Protein AF-A0A1J3CCG5-F1 (afdb_monomer_lite)

Radius of gyration: 18.24 Å; chains: 1; bounding box: 38×28×44 Å

Secondary structure (DSSP, 8-state):
-TTSS-HHHHHHHHHHHHHHHHHHTT---S----TTSHHHHHHHHHHHHHHHHTT------------TT-

Structure (mmCIF, N/CA/C/O backbone):
data_AF-A0A1J3CCG5-F1
#
_entry.id   AF-A0A1J3CCG5-F1
#
loop_
_atom_site.group_PDB
_atom_site.id
_atom_site.type_symbol
_atom_site.label_atom_id
_atom_site.label_alt_id
_atom_site.label_comp_id
_atom_site.label_asym_id
_atom_site.label_entity_id
_atom_site.label_seq_id
_atom_site.pdbx_PDB_ins_code
_atom_site.Cartn_x
_atom_site.Cartn_y
_atom_site.Cartn_z
_atom_site.occupancy
_atom_site.B_iso_or_equiv
_atom_site.auth_seq_id
_atom_site.auth_comp_id
_atom_site.auth_asym_id
_atom_site.auth_atom_id
_atom_site.pdbx_PDB_model_num
ATOM 1 N N . MET A 1 1 ? 16.002 10.680 3.617 1.00 53.62 1 MET A N 1
ATOM 2 C CA . MET A 1 1 ? 15.483 10.383 2.262 1.00 53.62 1 MET A CA 1
ATOM 3 C C . MET A 1 1 ? 16.673 10.091 1.372 1.00 53.62 1 MET A C 1
ATOM 5 O O . MET A 1 1 ? 17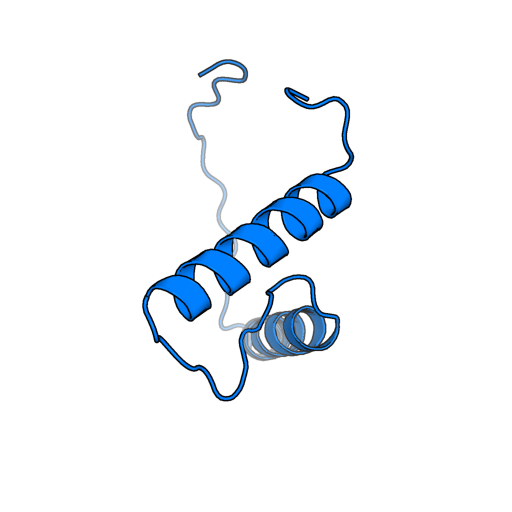.310 11.023 0.896 1.00 53.62 1 MET A O 1
ATOM 9 N N . GLU A 1 2 ? 17.009 8.813 1.235 1.00 63.88 2 GLU A N 1
ATOM 10 C CA . GLU A 1 2 ? 18.247 8.338 0.597 1.00 63.88 2 GLU A CA 1
ATOM 11 C C . GLU A 1 2 ? 18.368 8.743 -0.879 1.00 63.88 2 GLU A C 1
ATOM 13 O O . GLU A 1 2 ? 19.473 8.951 -1.365 1.00 63.88 2 GLU A O 1
ATOM 18 N N . GLU A 1 3 ? 17.247 8.972 -1.570 1.00 72.69 3 GLU A N 1
ATOM 19 C CA . GLU A 1 3 ? 17.250 9.285 -3.005 1.00 72.69 3 GLU A CA 1
ATOM 20 C C . GLU A 1 3 ? 16.803 10.717 -3.365 1.00 72.69 3 GLU A C 1
ATOM 22 O O . GLU A 1 3 ? 16.684 11.031 -4.545 1.00 72.69 3 GLU A O 1
ATOM 27 N N . LYS A 1 4 ? 16.533 11.604 -2.389 1.00 83.56 4 LYS A N 1
ATOM 28 C CA . LYS A 1 4 ? 15.935 12.951 -2.619 1.00 83.56 4 LYS A CA 1
ATOM 29 C C . LYS A 1 4 ? 14.679 12.949 -3.518 1.00 83.56 4 LYS A C 1
ATOM 31 O O . LYS A 1 4 ? 14.357 13.956 -4.142 1.00 83.56 4 LYS A O 1
ATOM 36 N N . LYS A 1 5 ? 13.973 11.823 -3.569 1.00 86.38 5 LYS A N 1
ATOM 37 C CA . LYS A 1 5 ? 12.718 11.620 -4.296 1.00 86.38 5 LYS A CA 1
ATOM 38 C C . LYS A 1 5 ? 11.566 11.513 -3.306 1.00 86.38 5 LYS A C 1
ATOM 40 O O . LYS A 1 5 ? 11.752 11.098 -2.160 1.00 86.38 5 LYS A O 1
ATOM 45 N N . THR A 1 6 ? 10.369 11.848 -3.757 1.00 92.38 6 THR A N 1
ATOM 46 C CA . THR A 1 6 ? 9.136 11.567 -3.024 1.00 92.38 6 THR A CA 1
ATOM 47 C C . THR A 1 6 ? 8.899 10.051 -2.936 1.00 92.38 6 THR A C 1
ATOM 49 O O . THR A 1 6 ? 9.314 9.307 -3.829 1.00 92.38 6 THR A O 1
ATOM 52 N N . PRO A 1 7 ? 8.178 9.558 -1.910 1.00 91.50 7 PRO A N 1
ATOM 53 C CA . PRO A 1 7 ? 7.828 8.139 -1.814 1.00 91.50 7 PRO A CA 1
ATOM 54 C C . PRO A 1 7 ? 7.132 7.600 -3.071 1.00 91.50 7 PRO A C 1
ATOM 56 O O . PRO A 1 7 ? 7.384 6.474 -3.490 1.00 91.50 7 PRO A O 1
ATOM 59 N N . LYS A 1 8 ? 6.294 8.424 -3.714 1.00 91.25 8 LYS A N 1
ATOM 60 C CA . LYS A 1 8 ? 5.612 8.056 -4.958 1.00 91.25 8 LYS A CA 1
ATOM 61 C C . LYS A 1 8 ? 6.602 7.821 -6.096 1.00 91.25 8 LYS A C 1
ATOM 63 O O . LYS A 1 8 ? 6.518 6.793 -6.755 1.00 91.25 8 LYS A O 1
ATOM 68 N N . GLU A 1 9 ? 7.552 8.731 -6.292 1.00 92.81 9 GLU A N 1
ATOM 69 C CA . GLU A 1 9 ? 8.574 8.603 -7.337 1.00 92.81 9 GLU A CA 1
ATOM 70 C C . GLU A 1 9 ? 9.446 7.360 -7.137 1.00 92.81 9 GLU A C 1
ATOM 72 O O . GLU A 1 9 ? 9.744 6.666 -8.107 1.00 92.81 9 GLU A O 1
ATOM 77 N N . ILE A 1 10 ? 9.804 7.043 -5.889 1.00 92.69 10 ILE A N 1
ATOM 78 C CA . ILE A 1 10 ? 10.548 5.822 -5.544 1.00 92.69 10 ILE A CA 1
ATOM 79 C C . ILE A 1 10 ? 9.728 4.585 -5.931 1.00 92.69 10 ILE A C 1
ATOM 81 O O . ILE A 1 10 ? 10.191 3.736 -6.692 1.00 92.69 10 ILE A O 1
ATOM 85 N N . CYS A 1 11 ? 8.478 4.502 -5.474 1.00 92.75 11 CYS A N 1
ATOM 86 C CA . CYS A 1 11 ? 7.611 3.368 -5.778 1.00 92.75 11 CYS A CA 1
ATOM 87 C C . CYS A 1 11 ? 7.323 3.231 -7.282 1.00 92.75 11 CYS A C 1
ATOM 89 O O . CYS A 1 11 ? 7.203 2.112 -7.776 1.00 92.75 11 CYS A O 1
ATOM 91 N N . ASP A 1 12 ? 7.16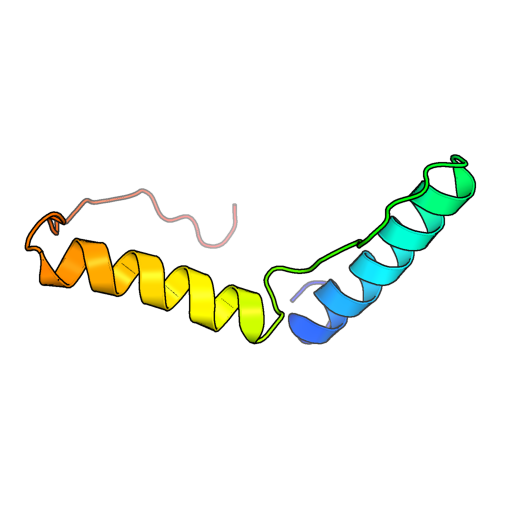1 4.341 -8.008 1.00 93.81 12 ASP A N 1
ATOM 92 C CA . ASP A 1 12 ? 6.915 4.353 -9.457 1.00 93.81 12 ASP A CA 1
ATOM 93 C C . ASP A 1 12 ? 8.146 3.886 -10.243 1.00 93.81 12 ASP A C 1
ATOM 95 O O . ASP A 1 12 ? 8.006 3.169 -11.236 1.00 93.81 12 ASP A O 1
ATOM 99 N N . PHE A 1 13 ? 9.343 4.258 -9.785 1.00 93.38 13 PHE A N 1
ATOM 100 C CA . PHE A 1 13 ? 10.610 3.833 -10.370 1.00 93.38 13 PHE A CA 1
ATOM 101 C C . PH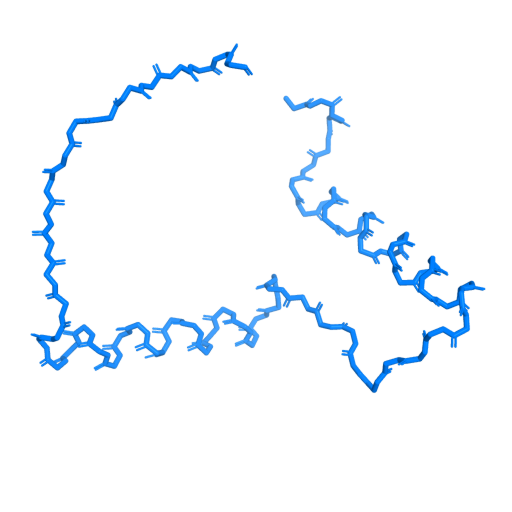E A 1 13 ? 10.813 2.319 -10.237 1.00 93.38 13 PHE A C 1
ATOM 103 O O . PHE A 1 13 ? 10.951 1.628 -11.247 1.00 93.38 13 PHE A O 1
ATOM 110 N N . TYR A 1 14 ? 10.743 1.780 -9.016 1.00 94.06 14 TYR A N 1
ATOM 111 C CA . TYR A 1 14 ? 10.973 0.349 -8.783 1.00 94.06 14 TYR A CA 1
ATOM 112 C C . TYR A 1 14 ? 9.858 -0.543 -9.337 1.00 94.06 14 TYR A C 1
ATOM 114 O O . TYR A 1 14 ? 10.130 -1.662 -9.765 1.00 94.06 14 TYR A O 1
ATOM 122 N N . TYR A 1 15 ? 8.617 -0.052 -9.411 1.00 95.00 15 TYR A N 1
ATOM 123 C CA . TYR A 1 15 ? 7.529 -0.787 -10.058 1.00 95.00 15 TYR A CA 1
ATOM 124 C C . TYR A 1 15 ? 7.844 -1.116 -11.525 1.00 95.00 15 TYR A C 1
ATOM 126 O O . TYR A 1 15 ? 7.622 -2.246 -11.960 1.00 95.00 15 TYR A O 1
ATOM 134 N N . LYS A 1 16 ? 8.394 -0.150 -12.276 1.00 94.88 16 LYS A N 1
ATOM 135 C CA . LYS A 1 16 ? 8.793 -0.362 -13.676 1.00 94.88 16 LYS A CA 1
ATOM 136 C C . LYS A 1 16 ? 9.919 -1.383 -13.786 1.00 94.88 16 LYS A C 1
ATOM 138 O O . LYS A 1 16 ? 9.801 -2.314 -14.573 1.00 94.88 16 LYS A O 1
ATOM 143 N N . ILE A 1 17 ? 10.951 -1.248 -12.949 1.00 95.75 17 ILE A N 1
ATOM 144 C CA . ILE A 1 17 ? 12.089 -2.177 -12.928 1.00 95.75 17 ILE A CA 1
ATOM 145 C C . ILE A 1 17 ? 11.613 -3.602 -12.650 1.00 95.75 17 ILE A C 1
ATOM 147 O O . ILE A 1 17 ? 11.977 -4.518 -13.377 1.00 95.75 17 ILE A O 1
ATOM 151 N N . HIS A 1 18 ? 10.765 -3.807 -11.641 1.00 95.56 18 HIS A N 1
ATOM 152 C 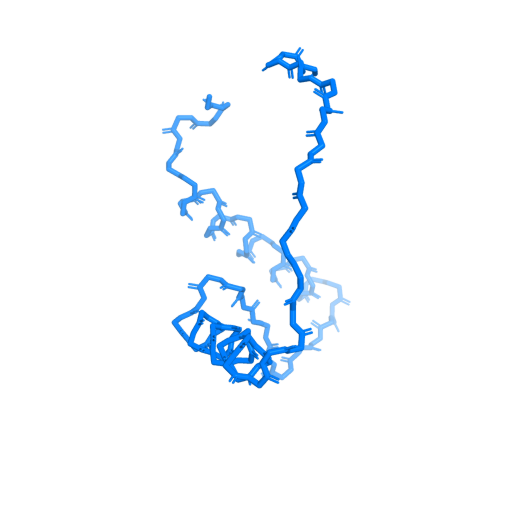CA . HIS A 1 18 ? 10.252 -5.141 -11.334 1.00 95.56 18 HIS A CA 1
ATOM 153 C C . HIS A 1 18 ? 9.443 -5.729 -12.494 1.00 95.56 18 HIS A C 1
ATOM 155 O O . HIS A 1 18 ? 9.657 -6.884 -12.852 1.00 95.56 18 HIS A O 1
ATOM 161 N N . ALA A 1 19 ? 8.565 -4.942 -13.124 1.00 94.44 19 ALA A N 1
ATOM 162 C CA . ALA A 1 19 ? 7.803 -5.401 -14.285 1.00 94.44 19 ALA A CA 1
ATOM 163 C C . ALA A 1 19 ? 8.716 -5.816 -15.456 1.00 94.44 19 ALA A C 1
ATOM 165 O O . ALA A 1 19 ? 8.479 -6.842 -16.095 1.00 94.44 19 ALA A O 1
ATOM 166 N N . GLU A 1 20 ? 9.779 -5.052 -15.718 1.00 95.56 20 GLU A N 1
ATOM 167 C CA . GLU A 1 20 ? 10.776 -5.366 -16.748 1.00 95.56 20 GLU A CA 1
ATOM 168 C C . GLU A 1 20 ? 11.576 -6.627 -16.417 1.00 95.56 20 GLU A C 1
ATOM 170 O O . GLU A 1 20 ? 11.779 -7.463 -17.295 1.00 95.56 20 GLU A O 1
ATOM 175 N N . VAL A 1 21 ? 11.977 -6.802 -15.155 1.00 96.88 21 VAL A N 1
ATOM 176 C CA . VAL A 1 21 ? 12.680 -8.001 -14.684 1.00 96.88 21 VAL A CA 1
ATOM 177 C C . VAL A 1 21 ? 11.811 -9.242 -14.879 1.00 96.88 21 VAL A C 1
ATOM 179 O O . VAL A 1 21 ? 12.279 -10.219 -15.455 1.00 96.88 21 VAL A O 1
ATOM 182 N N . TYR A 1 22 ? 10.537 -9.209 -14.477 1.00 95.94 22 TYR A N 1
ATOM 183 C CA . TYR A 1 22 ? 9.638 -10.347 -14.687 1.00 95.94 22 TYR A CA 1
ATOM 184 C C . TYR A 1 22 ? 9.449 -10.672 -16.167 1.00 95.94 22 TYR A C 1
ATOM 186 O O . TYR A 1 22 ? 9.526 -11.836 -16.553 1.00 95.94 22 TYR A O 1
ATOM 194 N N . LYS A 1 23 ? 9.300 -9.646 -17.010 1.00 93.81 23 LYS A N 1
ATOM 195 C CA . LYS A 1 23 ? 9.235 -9.830 -18.461 1.00 93.81 23 LYS A CA 1
ATOM 196 C C . LYS A 1 23 ? 10.527 -10.428 -19.028 1.00 93.81 23 LYS A C 1
ATOM 198 O O . LYS A 1 23 ? 10.460 -11.252 -19.931 1.00 93.81 23 LYS A O 1
ATOM 203 N N . TRP A 1 24 ? 11.692 -10.028 -18.515 1.00 96.75 24 TRP A N 1
ATOM 204 C CA . TRP A 1 24 ? 12.986 -10.581 -18.925 1.00 96.75 24 TRP A CA 1
ATOM 205 C C . TRP A 1 24 ? 13.122 -12.068 -18.576 1.00 96.75 24 TRP A C 1
ATOM 207 O O . TRP A 1 24 ? 13.679 -12.830 -19.361 1.00 96.75 24 TRP A O 1
ATOM 217 N N . PHE A 1 25 ? 12.547 -12.492 -17.451 1.00 97.06 25 PHE A N 1
ATOM 218 C CA . PHE A 1 25 ? 12.441 -13.901 -17.066 1.00 97.06 25 PHE A CA 1
ATOM 219 C C . PHE A 1 25 ? 11.338 -14.679 -17.810 1.00 97.06 25 PHE A C 1
ATOM 221 O O . PHE A 1 25 ? 11.063 -15.817 -17.441 1.00 97.06 25 PHE A O 1
ATOM 228 N N . ASP A 1 26 ? 10.707 -14.088 -18.831 1.00 95.06 26 ASP A N 1
ATOM 229 C CA . ASP A 1 26 ? 9.573 -14.663 -19.570 1.00 95.06 26 ASP A CA 1
ATOM 230 C C . ASP A 1 26 ? 8.368 -15.010 -18.668 1.00 95.06 26 ASP A C 1
ATOM 232 O O . ASP A 1 26 ? 7.597 -15.934 -18.921 1.00 95.06 26 ASP A O 1
ATOM 236 N N . ILE A 1 27 ? 8.194 -14.248 -17.580 1.00 95.19 27 ILE A N 1
ATOM 237 C CA . ILE A 1 27 ? 7.056 -14.363 -16.664 1.00 95.19 27 ILE A CA 1
ATOM 238 C C . ILE A 1 27 ? 5.994 -13.340 -17.077 1.00 95.19 27 ILE A C 1
ATOM 240 O O . ILE A 1 27 ? 6.181 -12.128 -16.946 1.00 95.19 27 ILE A O 1
ATOM 244 N N . GLY A 1 28 ? 4.859 -13.842 -17.563 1.00 91.56 28 GLY A N 1
ATOM 245 C CA . GLY A 1 28 ? 3.675 -13.047 -17.879 1.00 91.56 28 GLY A CA 1
ATOM 246 C C . GLY A 1 28 ? 2.687 -12.980 -16.713 1.00 91.56 28 GLY A C 1
ATOM 247 O O . GLY A 1 28 ? 2.468 -13.969 -16.017 1.00 91.56 28 GLY A O 1
ATOM 248 N N . PHE A 1 29 ? 2.051 -11.822 -16.536 1.00 92.62 29 PHE A N 1
ATOM 249 C CA . PHE A 1 29 ? 0.920 -11.638 -15.625 1.00 92.62 29 PHE A CA 1
ATOM 250 C C . PHE A 1 29 ? -0.260 -11.045 -16.391 1.00 92.62 29 PHE A C 1
ATOM 252 O O . PHE A 1 29 ? -0.062 -10.130 -17.191 1.00 92.62 29 PHE A O 1
ATOM 259 N N . ASP A 1 30 ? -1.482 -11.484 -16.083 1.00 94.38 30 ASP A N 1
ATOM 260 C CA . ASP A 1 30 ? -2.700 -10.841 -16.598 1.00 94.38 30 ASP A CA 1
ATOM 261 C C . ASP A 1 30 ? -2.839 -9.407 -16.069 1.00 94.38 30 ASP A C 1
ATOM 263 O O . ASP A 1 30 ? -3.282 -8.499 -16.771 1.00 94.38 30 ASP A O 1
ATOM 267 N N . TYR A 1 31 ? -2.427 -9.191 -14.815 1.00 92.81 31 TYR A N 1
ATOM 268 C CA . TYR A 1 31 ? -2.412 -7.878 -14.188 1.00 92.81 31 TYR A CA 1
ATOM 269 C C . TYR A 1 31 ? -1.323 -7.781 -13.116 1.00 92.81 31 TYR A C 1
ATOM 271 O O . TYR A 1 31 ? -1.383 -8.439 -12.078 1.00 92.81 31 TYR A O 1
ATOM 279 N N . PHE A 1 32 ? -0.341 -6.911 -13.345 1.00 93.25 32 PHE A N 1
ATOM 280 C CA . PHE A 1 32 ? 0.663 -6.554 -12.346 1.00 93.25 32 PHE A CA 1
ATOM 281 C C . PHE A 1 32 ? 0.176 -5.317 -11.573 1.00 93.25 32 PHE A C 1
ATOM 283 O O . PHE A 1 32 ? 0.236 -4.195 -12.065 1.00 93.25 32 PHE A O 1
ATOM 290 N N . GLY A 1 33 ? -0.415 -5.534 -10.395 1.00 92.19 33 GLY A N 1
ATOM 291 C CA . GLY A 1 33 ? -1.094 -4.491 -9.618 1.00 92.19 33 GLY A 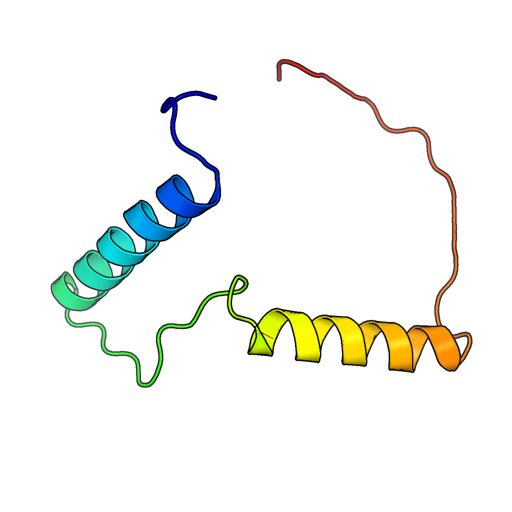CA 1
ATOM 292 C C . GLY A 1 33 ? -0.203 -3.726 -8.634 1.00 92.19 33 GLY A C 1
ATOM 293 O O . GLY A 1 33 ? 0.960 -4.062 -8.414 1.00 92.19 33 GLY A O 1
ATOM 294 N N . ARG A 1 34 ? -0.769 -2.688 -7.996 1.00 93.75 34 ARG A N 1
ATOM 295 C CA . ARG A 1 34 ? -0.109 -1.906 -6.931 1.00 93.75 34 ARG A CA 1
ATOM 296 C C . ARG A 1 34 ? -1.077 -1.544 -5.810 1.00 93.75 34 ARG A C 1
ATOM 298 O O . ARG A 1 34 ? -2.233 -1.200 -6.064 1.00 93.75 34 ARG A O 1
ATOM 305 N N . THR A 1 35 ? -0.569 -1.519 -4.580 1.00 95.06 35 THR A N 1
ATOM 306 C CA . THR A 1 35 ? -1.329 -1.095 -3.392 1.00 95.06 35 THR A CA 1
ATOM 307 C C . THR A 1 35 ? -1.620 0.407 -3.370 1.00 95.06 35 THR A C 1
ATOM 309 O O . THR A 1 35 ? -2.564 0.841 -2.727 1.00 95.06 35 THR A O 1
ATOM 312 N N . SER A 1 36 ? -0.856 1.209 -4.119 1.00 93.75 36 SER A N 1
ATOM 313 C CA . SER A 1 36 ? -1.060 2.657 -4.252 1.00 93.75 36 SER A CA 1
ATOM 314 C C . SER A 1 36 ? -2.193 3.053 -5.209 1.00 93.75 36 SER A C 1
ATOM 316 O O . SER A 1 36 ? -2.426 4.243 -5.420 1.00 93.75 36 SER A O 1
ATOM 318 N N . THR A 1 37 ? -2.884 2.087 -5.822 1.00 93.88 37 THR A N 1
ATOM 319 C CA . THR A 1 37 ? -4.045 2.368 -6.676 1.00 93.88 37 THR A CA 1
ATOM 320 C C . THR A 1 37 ? -5.242 2.818 -5.841 1.00 93.88 37 THR A C 1
ATOM 322 O O . THR A 1 37 ? -5.457 2.335 -4.731 1.00 93.88 37 THR A O 1
ATOM 325 N N . GLU A 1 38 ? -6.076 3.706 -6.392 1.00 96.00 38 GLU A N 1
ATOM 326 C CA . GLU A 1 38 ? -7.289 4.160 -5.697 1.00 96.00 38 GLU A CA 1
ATOM 327 C C . GLU A 1 38 ? -8.226 3.003 -5.341 1.00 96.00 38 GLU A C 1
ATOM 329 O O . GLU A 1 38 ? -8.838 3.009 -4.276 1.00 96.00 38 GLU A O 1
ATOM 334 N N . TRP A 1 39 ? -8.313 1.995 -6.213 1.00 96.94 39 TRP A N 1
ATOM 335 C CA . TRP A 1 39 ? -9.122 0.802 -5.982 1.00 96.94 39 TRP A CA 1
ATOM 336 C C . TRP A 1 39 ? -8.650 0.018 -4.765 1.00 96.94 39 TRP A C 1
ATOM 338 O O . TRP A 1 39 ? -9.472 -0.330 -3.922 1.00 96.94 39 TRP A O 1
ATOM 348 N N . HIS A 1 40 ? -7.340 -0.205 -4.633 1.00 97.12 40 HIS A N 1
ATOM 349 C CA . HIS A 1 40 ? -6.795 -0.892 -3.468 1.00 97.12 40 HIS A CA 1
ATOM 350 C C . HIS A 1 40 ? -7.084 -0.116 -2.180 1.00 97.12 40 HIS A C 1
ATOM 352 O O . HIS A 1 40 ? -7.551 -0.703 -1.208 1.00 97.12 40 HIS A O 1
ATOM 358 N N . THR A 1 41 ? -6.894 1.208 -2.190 1.00 97.19 41 THR A N 1
ATOM 359 C CA . THR A 1 41 ? -7.240 2.060 -1.045 1.00 97.19 41 THR A CA 1
ATOM 360 C C . THR A 1 41 ? -8.717 1.928 -0.680 1.00 97.19 41 THR A C 1
ATOM 362 O O . THR A 1 41 ? -9.031 1.684 0.480 1.00 97.19 41 THR A O 1
ATOM 365 N N . ARG A 1 42 ? -9.631 2.040 -1.653 1.00 98.25 42 ARG A N 1
ATOM 366 C CA . ARG A 1 42 ? -11.080 1.940 -1.409 1.00 98.25 42 ARG A CA 1
ATOM 367 C C . ARG A 1 42 ? -11.466 0.585 -0.820 1.00 98.25 42 ARG A C 1
ATOM 369 O O . ARG A 1 42 ? -12.125 0.555 0.211 1.00 98.25 42 ARG A O 1
ATOM 376 N N . ILE A 1 43 ? -11.005 -0.508 -1.426 1.00 98.00 43 ILE A N 1
ATOM 377 C CA . ILE A 1 43 ? -11.341 -1.874 -1.003 1.00 98.00 43 ILE A CA 1
ATOM 378 C C . ILE A 1 43 ? -10.812 -2.152 0.407 1.00 98.00 43 ILE A C 1
ATOM 380 O O . ILE A 1 43 ? -11.551 -2.636 1.260 1.00 98.00 43 ILE A O 1
ATOM 384 N N . THR A 1 44 ? -9.550 -1.820 0.683 1.00 97.94 44 THR A N 1
ATOM 385 C CA . THR A 1 44 ? -8.947 -2.072 2.000 1.00 97.94 44 THR A CA 1
ATOM 386 C C . THR A 1 44 ? -9.654 -1.278 3.099 1.00 97.94 44 THR A C 1
ATOM 388 O O . THR A 1 44 ? -9.926 -1.820 4.171 1.00 97.94 44 THR A O 1
ATOM 391 N N . GLN A 1 45 ? -9.999 -0.015 2.831 1.00 98.12 45 GLN A N 1
ATOM 392 C CA . GLN A 1 45 ? -10.744 0.814 3.781 1.00 98.12 45 GLN A CA 1
ATOM 393 C C . GLN A 1 45 ? -12.169 0.297 3.995 1.00 98.12 45 GLN A C 1
ATOM 395 O O . GLN A 1 45 ? -12.630 0.238 5.131 1.00 98.12 45 GLN A O 1
ATOM 400 N N . GLU A 1 46 ? -12.850 -0.140 2.936 1.00 98.38 46 GLU A N 1
ATOM 401 C CA . GLU A 1 46 ? -14.183 -0.739 3.033 1.00 98.38 46 GLU A CA 1
ATOM 402 C C . GLU A 1 46 ? -14.173 -2.009 3.894 1.00 98.38 46 GLU A C 1
ATOM 404 O O . GLU A 1 46 ? -14.996 -2.148 4.798 1.00 98.38 46 GLU A O 1
ATOM 409 N N . ILE A 1 47 ? -13.209 -2.909 3.676 1.00 98.12 47 ILE A N 1
ATOM 410 C CA . ILE A 1 47 ? -13.056 -4.129 4.481 1.00 98.12 47 ILE A CA 1
ATOM 411 C C . ILE A 1 47 ? -12.857 -3.775 5.957 1.00 98.12 47 ILE A C 1
ATOM 413 O O . ILE A 1 47 ? -13.546 -4.328 6.817 1.00 98.12 47 ILE A O 1
ATOM 417 N N . PHE A 1 48 ? -11.946 -2.844 6.255 1.00 97.88 48 PHE A N 1
ATOM 418 C CA . PHE A 1 48 ? -11.692 -2.411 7.627 1.00 97.88 48 PHE A CA 1
ATOM 419 C C . PHE A 1 48 ? -12.952 -1.828 8.276 1.00 97.88 48 PHE A C 1
ATOM 421 O O . PHE A 1 48 ? -13.353 -2.284 9.347 1.00 97.88 48 PHE A O 1
ATOM 428 N N . LEU A 1 49 ? -13.611 -0.874 7.613 1.00 98.06 49 LEU A N 1
ATOM 429 C CA . LEU A 1 49 ? -14.808 -0.213 8.133 1.00 98.06 49 LEU A CA 1
ATOM 430 C C . LEU A 1 49 ? -15.955 -1.201 8.350 1.00 98.06 49 LEU A C 1
ATOM 432 O O . LEU A 1 49 ? -16.648 -1.112 9.359 1.00 98.06 49 LEU A O 1
ATOM 436 N N . ASN A 1 50 ? -16.131 -2.185 7.467 1.00 98.19 50 ASN A N 1
ATOM 437 C CA . ASN A 1 50 ? -17.159 -3.213 7.624 1.00 98.19 50 ASN A CA 1
ATOM 438 C C . ASN A 1 50 ? -16.957 -4.051 8.893 1.00 98.19 50 ASN A C 1
ATOM 440 O O . ASN A 1 50 ? -17.924 -4.351 9.592 1.00 98.19 50 ASN A O 1
ATOM 444 N N . ILE A 1 51 ? -15.716 -4.421 9.212 1.00 97.94 51 ILE A N 1
ATOM 445 C CA . ILE A 1 51 ? -15.391 -5.204 10.414 1.00 97.94 51 ILE A CA 1
ATOM 446 C C . ILE A 1 51 ? -15.472 -4.315 11.663 1.00 97.94 51 ILE A C 1
ATOM 448 O O . ILE A 1 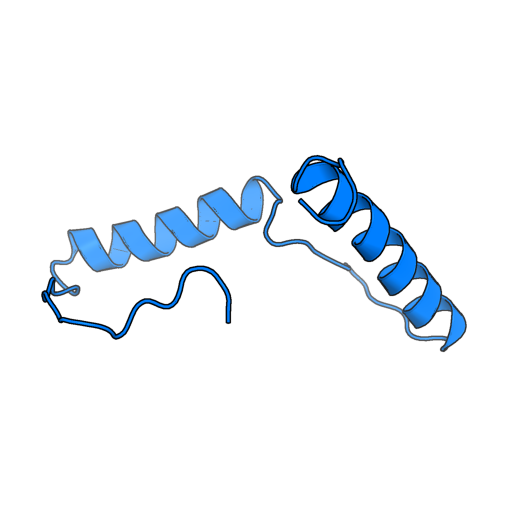51 ? -16.052 -4.716 12.675 1.00 97.94 51 ILE A O 1
ATOM 452 N N . HIS A 1 52 ? -14.945 -3.093 11.576 1.00 97.38 52 HIS A N 1
ATOM 453 C CA . HIS A 1 52 ? -14.955 -2.115 12.660 1.00 97.38 52 HIS A CA 1
ATOM 454 C C . HIS A 1 52 ? -16.383 -1.741 13.079 1.00 97.38 52 HIS A C 1
ATOM 456 O O . HIS A 1 52 ? -16.728 -1.845 14.253 1.00 97.38 52 HIS A O 1
ATOM 462 N N . ASN A 1 53 ? -17.256 -1.432 12.114 1.00 97.31 53 ASN A N 1
ATOM 463 C CA . ASN A 1 53 ? -18.658 -1.070 12.358 1.00 97.31 53 ASN A CA 1
ATOM 464 C C . ASN A 1 53 ? -19.495 -2.232 12.919 1.00 97.31 53 ASN A C 1
ATOM 466 O O . ASN A 1 53 ? -20.546 -2.007 13.513 1.00 97.31 53 ASN A O 1
ATOM 470 N N . GLN A 1 54 ? -19.038 -3.477 12.756 1.00 97.69 54 GLN A N 1
ATOM 471 C CA . GLN A 1 54 ? -19.643 -4.654 13.386 1.00 97.69 54 GLN A CA 1
ATOM 472 C C . GLN A 1 54 ? -19.141 -4.889 14.821 1.00 97.69 54 GLN A C 1
ATOM 474 O O . GLN A 1 54 ? -19.448 -5.930 15.400 1.00 97.69 54 GLN A O 1
ATOM 479 N N . ASN A 1 55 ? -18.373 -3.955 15.398 1.00 96.12 55 ASN A N 1
ATOM 480 C CA . ASN A 1 55 ? -17.718 -4.079 16.704 1.00 96.12 55 ASN A CA 1
ATOM 481 C C . ASN A 1 55 ? -16.821 -5.329 16.807 1.00 96.12 55 ASN A C 1
ATOM 483 O O . ASN A 1 55 ? -16.676 -5.917 17.876 1.00 96.12 55 ASN A O 1
ATOM 487 N N . LYS A 1 56 ? -16.221 -5.753 15.685 1.00 97.00 56 LYS A N 1
ATOM 488 C CA . LYS A 1 56 ? -15.320 -6.920 15.602 1.00 97.00 56 LYS A CA 1
ATOM 489 C C . LYS A 1 56 ? -13.838 -6.539 15.655 1.00 97.00 56 LYS A C 1
ATOM 491 O O . LYS A 1 56 ? -12.979 -7.337 15.296 1.00 97.00 56 LYS A O 1
ATOM 496 N N . THR A 1 57 ? -13.538 -5.319 16.081 1.00 96.94 57 THR A N 1
ATOM 497 C CA . THR A 1 57 ? -12.175 -4.815 16.274 1.00 96.94 57 THR A CA 1
ATOM 498 C C . THR A 1 57 ? -12.021 -4.323 17.703 1.00 96.94 57 THR A C 1
ATOM 500 O O . THR A 1 57 ? -12.934 -3.680 18.221 1.00 96.94 57 THR A O 1
ATOM 503 N N . THR A 1 58 ? -10.861 -4.555 18.306 1.00 95.50 58 THR A N 1
ATOM 504 C CA . THR A 1 58 ? -10.473 -3.983 19.599 1.00 95.50 58 THR A CA 1
ATOM 505 C C . THR A 1 58 ? -9.321 -3.002 19.405 1.00 95.50 58 THR A C 1
ATOM 507 O O . THR A 1 58 ? -8.554 -3.110 18.448 1.00 95.50 58 THR A O 1
ATOM 510 N N . GLN A 1 59 ? -9.223 -2.016 20.295 1.00 94.88 59 GLN A N 1
ATOM 511 C CA . GLN A 1 59 ? -8.100 -1.087 20.354 1.00 94.88 59 GLN A CA 1
ATOM 512 C C . GLN A 1 59 ? -7.319 -1.364 21.635 1.00 94.88 59 GLN A C 1
ATOM 514 O O . GLN A 1 59 ? -7.904 -1.441 22.713 1.00 94.88 59 GLN A O 1
ATOM 519 N N . GLU A 1 60 ? -6.005 -1.500 21.503 1.00 95.38 60 GLU A N 1
ATOM 520 C CA . GLU A 1 60 ? -5.080 -1.749 22.605 1.00 95.38 60 GLU A CA 1
ATOM 521 C C . GLU A 1 60 ? -3.867 -0.824 22.460 1.00 95.38 60 GLU A C 1
ATOM 523 O O . GLU A 1 60 ? -3.500 -0.438 21.348 1.00 95.38 60 GLU A O 1
ATOM 528 N N . GLU A 1 61 ? -3.244 -0.465 23.580 1.00 94.75 61 GLU A N 1
ATOM 529 C CA . GLU A 1 61 ? -2.027 0.348 23.613 1.00 94.75 61 GLU A CA 1
ATOM 530 C C . GLU A 1 61 ? -0.844 -0.506 24.079 1.00 94.75 61 GLU A C 1
ATOM 532 O O . GLU A 1 61 ? -0.970 -1.310 25.003 1.00 94.75 61 GLU A O 1
ATOM 537 N N . MET A 1 62 ? 0.321 -0.334 23.448 1.00 93.62 62 MET A N 1
ATOM 538 C CA . MET A 1 62 ? 1.545 -1.039 23.829 1.00 93.62 62 MET A CA 1
ATOM 539 C C . MET A 1 62 ? 2.789 -0.168 23.671 1.00 93.62 62 MET A C 1
ATOM 541 O O . MET A 1 62 ? 2.893 0.638 22.747 1.00 93.62 62 MET A O 1
ATOM 545 N N . THR A 1 63 ? 3.769 -0.382 24.547 1.00 93.88 63 THR A N 1
ATOM 546 C CA . THR A 1 63 ? 5.087 0.252 24.453 1.00 93.88 63 THR A CA 1
ATOM 547 C C . THR A 1 63 ? 5.986 -0.572 23.538 1.00 93.88 63 THR A C 1
ATOM 549 O O . THR A 1 63 ? 6.231 -1.747 23.804 1.00 93.88 63 THR A O 1
ATOM 552 N N . GLN A 1 64 ? 6.506 0.044 22.478 1.00 90.56 64 GLN A N 1
ATOM 553 C CA . GLN A 1 64 ? 7.470 -0.576 21.567 1.00 90.56 64 GLN A CA 1
ATOM 554 C C . GLN A 1 64 ? 8.811 0.155 21.634 1.00 90.56 64 GLN A C 1
ATOM 556 O O . GLN A 1 64 ? 8.864 1.373 21.817 1.00 90.56 64 GLN A O 1
ATOM 561 N N . CYS A 1 65 ? 9.906 -0.587 21.473 1.00 91.44 65 CYS A N 1
ATOM 562 C CA . CYS A 1 65 ? 11.228 0.010 21.337 1.00 91.44 65 CYS A CA 1
ATOM 563 C C . CYS A 1 65 ? 11.300 0.771 20.007 1.00 91.44 65 CYS A C 1
ATOM 565 O O . CYS A 1 65 ? 11.215 0.163 18.942 1.00 91.44 65 CYS A O 1
ATOM 567 N N . TYR A 1 66 ? 11.469 2.091 20.068 1.00 89.19 66 TYR A N 1
ATOM 568 C CA . TYR A 1 66 ? 11.640 2.935 18.889 1.00 89.19 66 TYR A CA 1
ATOM 569 C C . TYR A 1 66 ? 13.108 3.330 18.736 1.00 89.19 66 TYR A C 1
ATOM 571 O O . TYR A 1 66 ? 13.666 4.011 19.596 1.00 89.19 66 TYR A O 1
ATOM 579 N N . CYS A 1 67 ? 13.726 2.920 17.630 1.00 90.12 67 CYS A N 1
ATOM 580 C CA . CYS A 1 67 ? 15.025 3.427 17.212 1.00 90.12 67 CYS A CA 1
ATOM 581 C C . CYS A 1 67 ? 14.847 4.225 15.913 1.00 90.12 67 CYS A C 1
ATOM 583 O O . CYS A 1 67 ? 14.513 3.632 14.888 1.00 90.12 67 CYS A O 1
ATOM 585 N N . PRO A 1 68 ? 15.070 5.551 15.918 1.00 82.50 68 PRO A N 1
ATOM 586 C CA . PRO A 1 68 ? 14.913 6.371 14.716 1.00 82.50 68 PRO A CA 1
ATOM 587 C C . PRO A 1 68 ? 15.992 6.123 13.645 1.00 82.50 68 PRO A C 1
ATOM 589 O O . PRO A 1 68 ? 15.795 6.538 12.509 1.00 82.50 68 PRO A O 1
ATOM 592 N N . ASN A 1 69 ? 17.113 5.476 13.998 1.00 81.00 69 ASN A N 1
ATOM 593 C CA . ASN A 1 69 ? 18.304 5.312 13.150 1.00 81.00 69 ASN A CA 1
ATOM 594 C C . ASN A 1 69 ? 18.813 3.852 13.106 1.00 81.00 69 ASN A C 1
ATOM 596 O O . ASN A 1 69 ? 20.025 3.637 13.125 1.00 81.00 69 ASN A O 1
ATOM 600 N N . CYS A 1 70 ? 17.919 2.860 13.149 1.00 63.84 70 CYS A N 1
ATOM 601 C CA . CYS A 1 70 ? 18.312 1.451 13.011 1.00 63.84 70 CYS A CA 1
ATOM 602 C C . CYS A 1 70 ? 18.911 1.137 11.637 1.00 63.84 70 CYS A C 1
ATOM 604 O O . CYS A 1 70 ? 18.403 1.690 10.636 1.00 63.84 70 CYS A O 1
#

InterPro domains:
  IPR014729 Rossmann-like alpha/beta/alpha sandwich fold [G3DSA:3.40.50.620] (2-70)
  IPR015413 Methionyl/Leucyl tRNA synthetase [PF09334] (2-70)
  IPR023458 Methionine-tRNA ligase, type 1 [PTHR45765] (1-70)

Foldseek 3Di:
DVPPDDPVVVCVVVLVVVVVVCVVVVHDDPDDDDCPDPVNVVVVVVVVCVCVVVVNDDDDDDDDDDDPPD

pLDDT: mean 92.53, std 8.12, range [53.62, 98.38]

Organism: Noccaea caerulescens (NCBI:txid107243)

Sequence (70 aa):
MEEKKTPKEICDFYYKIHAEVYKWFDIGFDYFGRTSTEWHTRITQEIFLNIHNQNKTTQEEMTQCYCPNC